Protein AF-A0A5N4CPK3-F1 (afdb_monomer)

Solvent-accessible surface area (backbone atoms only — not comparable to full-atom values): 9321 Å² total; per-residue (Å²): 108,52,68,47,95,66,60,50,79,49,72,53,99,84,42,45,30,42,35,38,63,60,87,46,50,53,43,36,44,30,61,45,65,80,41,74,49,65,53,35,34,43,42,36,57,42,34,71,57,5,50,38,31,33,60,25,36,32,39,35,40,34,47,27,38,42,39,31,74,34,37,18,34,26,34,33,79,79,12,34,42,36,39,31,55,22,41,40,25,21,28,29,37,35,48,20,47,34,32,38,41,33,48,26,42,27,38,65,9,81,42,34,39,33,37,37,42,51,84,61,91,74,87,73,83,79,86,74,94,72,85,67,83,83,79,90,80,91,72,93,75,59,69,71,65,61,73,68,66,70,80,60,71,42,74,46,81,41,78,56,48,70,47,73,26,70,70,35,56,72,41,80,42,81,115

Sequence (175 aa):
MYFSPCESGIGKREEIMITSEPSHDSFVVSKADNVKLMHLSLIQQGTVDGIVVVESGHMTLENCILKCEGTGVCVLTGAALTITDSEITGAQVLPAPKLKMTNNHIYSNNGYGVSILQPTEQFFIVAEEALNKGAASGDKKDDNTISKVMQNLNLEMNNNKIEANLKGDIRIVTS

Radius of gyration: 19.22 Å; Cα contacts (8 Å, |Δi|>4): 459; chains: 1; bounding box: 32×34×70 Å

Foldseek 3Di:
DDADPQWDWDDDPQETEIEGEAPEAEGAEDADAPAEDESYEQAYEHHNAEPEEYAEYEYEYEQYEFHYQAAHYEYHAHYAYAYYCYEAEQHEYADYLHYHYENYEQAQHQAASYEYEQDDDPDDPPDDDDPPDDDDDDDPPPVVVVSVVPSHNDYHYYNYHFDHYNHYHYHYDYD

InterPro domains:
  IPR011050 Pectin lyase fold/virulence factor [SSF51126] (20-174)
  IPR012334 Pectin lyase fold [G3DSA:2.160.20.10] (20-175)
  IPR039448 Right handed beta helix domain [PF13229] (45-168)
  IPR045140 SHC SH2 domain-binding protein 1-like [PTHR14695] (8-173)

Structure (mmCIF, N/CA/C/O backbone):
data_AF-A0A5N4CPK3-F1
#
_entry.id   AF-A0A5N4CPK3-F1
#
loop_
_atom_site.group_PDB
_atom_site.id
_atom_site.type_symbol
_atom_site.label_atom_id
_atom_site.label_alt_id
_atom_site.label_comp_id
_atom_site.label_asym_id
_atom_site.label_entity_id
_atom_site.label_seq_id
_atom_site.pdbx_PDB_ins_code
_atom_site.Cartn_x
_atom_site.Cartn_y
_atom_site.Cartn_z
_atom_site.occupancy
_atom_site.B_iso_or_equiv
_atom_site.auth_seq_id
_atom_site.auth_comp_id
_atom_site.auth_asym_id
_atom_site.auth_atom_id
_atom_site.pdbx_PDB_model_num
ATOM 1 N N . MET A 1 1 ? -5.615 16.876 2.872 1.00 66.81 1 MET A N 1
ATOM 2 C CA . MET A 1 1 ? -4.703 16.145 1.976 1.00 66.81 1 MET A CA 1
ATOM 3 C C . MET A 1 1 ? -3.758 17.150 1.368 1.00 66.81 1 MET A C 1
ATOM 5 O O . MET A 1 1 ? -4.235 18.206 0.964 1.00 66.81 1 MET A O 1
ATOM 9 N N . TYR A 1 2 ? -2.466 16.853 1.346 1.00 75.31 2 TYR A N 1
ATOM 10 C CA . TYR A 1 2 ? -1.493 17.665 0.631 1.00 75.31 2 TYR A CA 1
ATOM 11 C C . TYR A 1 2 ? -0.470 16.778 -0.077 1.00 75.31 2 TYR A C 1
ATOM 13 O O . TYR A 1 2 ? -0.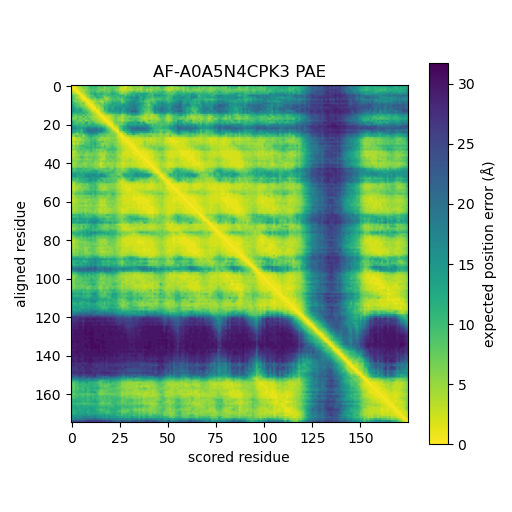256 15.624 0.301 1.00 75.31 2 TYR A O 1
ATOM 21 N N . PHE A 1 3 ? 0.094 17.365 -1.119 1.00 72.00 3 PHE A N 1
ATOM 22 C CA . PHE A 1 3 ? 1.201 16.884 -1.922 1.00 72.00 3 PHE A CA 1
ATOM 23 C C . PHE A 1 3 ? 2.447 17.665 -1.484 1.00 72.00 3 PHE A C 1
ATOM 25 O O . PHE A 1 3 ? 2.343 18.856 -1.165 1.00 72.00 3 PHE A O 1
ATOM 32 N N . SER A 1 4 ? 3.594 17.006 -1.389 1.00 65.06 4 SER A N 1
ATOM 33 C CA . SER A 1 4 ? 4.853 17.636 -1.000 1.00 65.06 4 SER A CA 1
ATOM 34 C C . SER A 1 4 ? 5.303 18.703 -2.015 1.00 65.06 4 SER A C 1
ATOM 36 O O . SER A 1 4 ? 4.987 18.633 -3.200 1.00 65.06 4 SER A O 1
ATOM 38 N N . PRO A 1 5 ? 6.048 19.736 -1.582 1.00 55.25 5 PRO A N 1
ATOM 39 C CA . PRO A 1 5 ? 6.349 20.906 -2.414 1.00 55.25 5 PRO A CA 1
ATOM 40 C C . PRO A 1 5 ? 7.316 20.660 -3.591 1.00 55.25 5 PRO A C 1
ATOM 42 O O . PRO A 1 5 ? 7.494 21.557 -4.411 1.00 55.25 5 PRO A O 1
ATOM 45 N N . CYS A 1 6 ? 7.919 19.473 -3.710 1.00 56.69 6 CYS A N 1
ATOM 46 C CA . CYS A 1 6 ? 8.885 19.121 -4.763 1.00 56.69 6 CYS A CA 1
ATOM 47 C C . CYS A 1 6 ? 8.321 18.182 -5.840 1.00 56.69 6 CYS A C 1
ATOM 49 O O . CYS A 1 6 ? 9.048 17.390 -6.438 1.00 56.69 6 CYS A O 1
ATOM 51 N N . GLU A 1 7 ? 7.021 18.267 -6.096 1.00 64.06 7 GLU A N 1
ATOM 52 C CA . GLU A 1 7 ? 6.351 17.407 -7.062 1.00 64.06 7 GLU A CA 1
ATOM 53 C C . GLU A 1 7 ? 6.245 18.045 -8.445 1.00 64.06 7 GLU A C 1
ATOM 55 O O . GLU A 1 7 ? 5.903 19.218 -8.597 1.00 64.06 7 GLU A O 1
ATOM 60 N N . SER A 1 8 ? 6.494 17.239 -9.474 1.00 60.91 8 SER A N 1
ATOM 61 C CA . SER A 1 8 ? 6.222 17.586 -10.867 1.00 60.91 8 SER A CA 1
ATOM 62 C C . SER A 1 8 ? 5.144 16.661 -11.421 1.00 60.91 8 SER A C 1
ATOM 64 O O . SER A 1 8 ? 5.249 15.439 -11.326 1.00 60.91 8 SER A O 1
ATOM 66 N N . GLY A 1 9 ? 4.096 17.253 -11.995 1.00 63.12 9 GLY A N 1
ATOM 67 C CA . GLY A 1 9 ? 3.047 16.529 -12.708 1.00 63.12 9 GLY A CA 1
ATOM 68 C C . GLY A 1 9 ? 3.370 16.447 -14.196 1.00 63.12 9 GLY A C 1
ATOM 69 O O . GLY A 1 9 ? 3.542 17.476 -14.850 1.00 63.12 9 GLY A O 1
ATOM 70 N N . ILE A 1 10 ? 3.427 15.237 -14.740 1.00 59.59 10 ILE A N 1
ATOM 71 C CA . ILE A 1 10 ? 3.603 14.976 -16.173 1.00 59.59 10 ILE A CA 1
ATOM 72 C C . ILE A 1 10 ? 2.589 13.922 -16.625 1.00 59.59 10 ILE A C 1
ATOM 74 O O . ILE A 1 10 ? 2.145 13.102 -15.833 1.00 59.59 10 ILE A O 1
ATOM 78 N N . GLY A 1 11 ? 2.197 13.933 -17.897 1.00 59.53 11 GLY A N 1
ATOM 79 C CA . GLY A 1 11 ? 1.324 12.899 -18.460 1.00 59.53 11 GLY A CA 1
ATOM 80 C C . GLY A 1 11 ? 0.115 13.437 -19.219 1.00 59.53 11 GLY A C 1
ATOM 81 O O . GLY A 1 11 ? -0.117 14.645 -19.306 1.00 59.53 11 GLY A O 1
ATOM 82 N N . LYS A 1 12 ? -0.619 12.520 -19.854 1.00 60.25 12 LYS A N 1
ATOM 83 C CA . LYS A 1 12 ? -1.859 12.834 -20.580 1.00 60.25 12 LYS A CA 1
ATOM 84 C C . LYS A 1 12 ? -3.003 13.019 -19.581 1.00 60.25 12 LYS A C 1
ATOM 86 O O . LYS A 1 12 ? -2.893 12.619 -18.429 1.00 60.25 12 LYS A O 1
ATOM 91 N N . ARG A 1 13 ? -4.130 13.601 -20.007 1.00 55.41 13 ARG A N 1
ATOM 92 C CA . ARG A 1 13 ? -5.297 13.818 -19.125 1.00 55.41 13 ARG A CA 1
ATOM 93 C C . ARG A 1 13 ? -5.808 12.504 -18.509 1.00 55.41 13 ARG A C 1
ATOM 95 O O . ARG A 1 13 ? -6.395 12.523 -17.434 1.00 55.41 13 ARG A O 1
ATOM 102 N N . GLU A 1 14 ? -5.561 11.393 -19.194 1.00 61.56 14 GLU A N 1
ATOM 103 C CA . GLU A 1 14 ? -5.930 10.030 -18.820 1.00 61.56 14 GLU A CA 1
ATOM 104 C C . GLU A 1 14 ? -4.851 9.301 -17.995 1.00 61.56 14 GLU A C 1
ATOM 106 O O . GLU A 1 14 ? -5.126 8.248 -17.433 1.00 61.56 14 GLU A O 1
ATOM 111 N N . GLU A 1 15 ? -3.640 9.854 -17.905 1.00 63.97 15 GLU A N 1
ATOM 112 C CA . GLU A 1 15 ? -2.490 9.277 -17.204 1.00 63.97 15 GLU A CA 1
ATOM 113 C C . GLU A 1 15 ? -1.831 10.378 -16.372 1.00 63.97 15 GLU A C 1
ATOM 115 O O . GLU A 1 15 ? -0.842 10.988 -16.782 1.00 63.97 15 GLU A O 1
ATOM 120 N N . ILE A 1 16 ? -2.412 10.674 -15.208 1.00 71.62 16 ILE A N 1
ATOM 121 C CA . ILE A 1 16 ? -1.832 11.651 -14.287 1.00 71.62 16 ILE A CA 1
ATOM 122 C C . ILE A 1 16 ? -0.681 10.960 -13.555 1.00 71.62 16 ILE A C 1
ATOM 124 O O . ILE A 1 16 ? -0.900 10.120 -12.676 1.00 71.62 16 ILE A O 1
ATOM 128 N N . MET A 1 17 ? 0.546 11.310 -13.936 1.00 72.44 17 MET A N 1
ATOM 129 C CA . MET A 1 17 ? 1.756 10.875 -13.254 1.00 72.44 17 MET A CA 1
ATOM 130 C C . MET A 1 17 ? 2.284 12.016 -12.398 1.00 72.44 17 MET A C 1
ATOM 132 O O . MET A 1 17 ? 2.545 13.119 -12.880 1.00 72.44 17 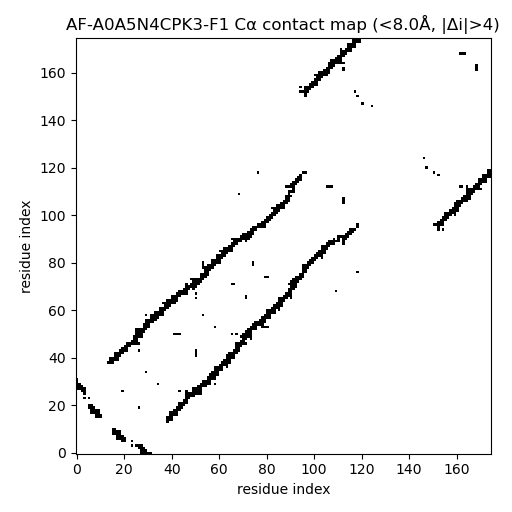MET A O 1
ATOM 136 N N . ILE A 1 18 ? 2.442 11.728 -11.114 1.00 73.44 18 ILE A N 1
ATOM 137 C CA . ILE A 1 18 ? 3.065 12.637 -10.167 1.00 73.44 18 ILE A CA 1
ATOM 138 C C . ILE A 1 18 ? 4.400 12.004 -9.771 1.00 73.44 18 ILE A C 1
ATOM 140 O O . ILE A 1 18 ? 4.454 10.818 -9.425 1.00 73.44 18 ILE A O 1
ATOM 144 N N . THR A 1 19 ? 5.472 12.792 -9.844 1.00 61.91 19 THR A N 1
ATOM 145 C CA . THR A 1 19 ? 6.826 12.370 -9.470 1.00 61.91 19 THR A CA 1
ATOM 146 C C . THR A 1 19 ? 7.442 13.345 -8.481 1.00 61.91 19 THR A C 1
ATOM 148 O O . THR A 1 19 ? 7.295 14.556 -8.665 1.00 61.91 19 THR A O 1
ATOM 151 N N . SER A 1 20 ? 8.184 12.842 -7.498 1.00 63.56 20 SER A N 1
ATOM 152 C CA . SER A 1 20 ? 8.990 13.665 -6.591 1.00 63.56 20 SER A CA 1
ATOM 153 C C . SER A 1 20 ? 10.435 13.157 -6.505 1.00 63.56 20 SER A C 1
ATOM 155 O O . SER A 1 20 ? 10.721 11.968 -6.687 1.00 63.56 20 SER A O 1
ATOM 157 N N . GLU A 1 21 ? 11.357 14.104 -6.309 1.00 61.59 21 GLU A N 1
ATOM 158 C CA . GLU A 1 21 ? 12.793 13.863 -6.140 1.00 61.59 21 GLU A CA 1
ATOM 159 C C . GLU A 1 21 ? 13.121 13.324 -4.725 1.00 61.59 21 GLU A C 1
ATOM 161 O O . GLU A 1 21 ? 12.342 13.534 -3.793 1.00 61.59 21 GLU A O 1
ATOM 166 N N . PRO A 1 22 ? 14.289 12.678 -4.509 1.00 55.88 22 PRO A N 1
ATOM 167 C CA . PRO A 1 22 ? 14.594 11.871 -3.313 1.00 55.88 22 PRO A CA 1
ATOM 168 C C . PRO A 1 22 ? 14.710 12.623 -1.976 1.00 55.88 22 PRO A C 1
ATOM 170 O O . PRO A 1 22 ? 15.157 12.050 -0.985 1.00 55.88 22 PRO A O 1
ATOM 173 N N . SER A 1 23 ? 14.422 13.923 -1.939 1.00 54.47 23 SER A N 1
ATOM 174 C CA . SER A 1 23 ? 14.836 14.815 -0.850 1.00 54.47 23 SER A CA 1
ATOM 175 C C . SER A 1 23 ? 13.781 15.042 0.238 1.00 54.47 23 SER A C 1
ATOM 177 O O . SER A 1 23 ? 14.031 15.846 1.133 1.00 54.47 23 SER A O 1
ATOM 179 N N . HIS A 1 24 ? 12.604 14.408 0.156 1.00 56.78 24 HIS A N 1
ATOM 180 C CA . HIS A 1 24 ? 11.465 14.676 1.047 1.00 56.78 24 HIS A CA 1
ATOM 181 C C . HIS A 1 24 ? 10.915 13.396 1.696 1.00 56.78 24 HIS A C 1
ATOM 183 O O . HIS A 1 24 ? 10.893 12.328 1.083 1.00 56.78 24 HIS A O 1
ATOM 189 N N . ASP A 1 25 ? 10.444 13.520 2.941 1.00 64.44 25 ASP A N 1
ATOM 190 C CA . ASP A 1 25 ? 10.092 12.375 3.791 1.00 64.44 25 ASP A CA 1
ATOM 191 C C . ASP A 1 25 ? 8.826 11.631 3.322 1.00 64.44 25 ASP A C 1
ATOM 193 O O . ASP A 1 25 ? 8.784 10.400 3.372 1.00 64.44 25 ASP A O 1
ATOM 197 N N . SER A 1 26 ? 7.817 12.356 2.816 1.00 66.81 26 SER A N 1
ATOM 198 C CA . SER A 1 26 ? 6.519 11.822 2.362 1.00 66.81 26 SER A CA 1
ATOM 199 C C . SER A 1 26 ? 6.056 12.467 1.055 1.00 66.81 26 SER A C 1
ATOM 201 O O . SER A 1 26 ? 6.316 13.646 0.830 1.00 66.81 26 SER A O 1
ATOM 203 N N . PHE A 1 27 ? 5.331 11.728 0.213 1.00 73.50 27 PHE A N 1
ATOM 204 C CA . PHE A 1 27 ? 4.827 12.234 -1.072 1.00 73.50 27 PHE A CA 1
ATOM 205 C C . PHE A 1 27 ? 3.356 12.682 -0.967 1.00 73.50 27 PHE A C 1
ATOM 207 O O . PHE A 1 27 ? 3.061 13.870 -1.054 1.00 73.50 27 PHE A O 1
ATOM 214 N N . VAL A 1 28 ? 2.441 11.772 -0.630 1.00 79.06 28 VAL A N 1
ATOM 215 C CA . VAL A 1 28 ? 1.026 12.082 -0.382 1.00 79.06 28 VAL A CA 1
ATOM 216 C C . VAL A 1 28 ? 0.699 11.894 1.089 1.00 79.06 28 VAL A C 1
ATOM 218 O O . VAL A 1 28 ? 0.827 10.785 1.604 1.00 79.06 28 VAL A O 1
ATOM 221 N N . VAL A 1 29 ? 0.195 12.938 1.751 1.00 79.88 29 VAL A N 1
ATOM 222 C CA . VAL A 1 29 ? -0.205 12.861 3.164 1.00 79.88 29 VAL A CA 1
ATOM 223 C C . VAL A 1 29 ? -1.675 13.235 3.348 1.00 79.88 29 VAL A C 1
ATOM 225 O O . VAL A 1 29 ? -2.159 14.271 2.866 1.00 79.88 29 VAL A O 1
ATOM 228 N N . SER A 1 30 ? -2.419 12.394 4.072 1.00 81.38 30 SER A N 1
ATOM 229 C CA . SER A 1 30 ? -3.829 12.642 4.382 1.00 81.38 30 SER A CA 1
ATOM 230 C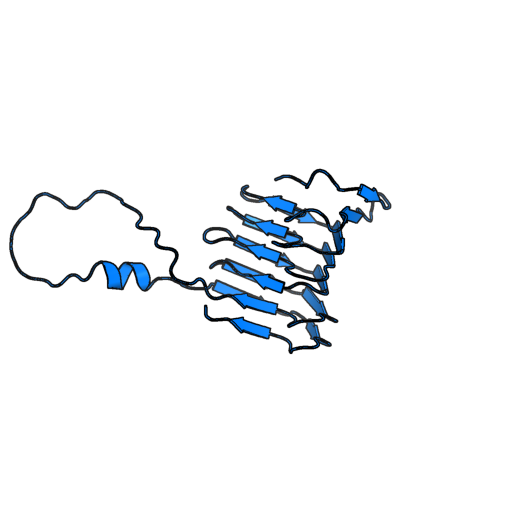 C . SER A 1 30 ? -4.186 12.418 5.849 1.00 81.38 30 SER A C 1
ATOM 232 O O . SER A 1 30 ? -3.869 11.390 6.436 1.00 81.38 30 SER A O 1
ATOM 234 N N . LYS A 1 31 ? -4.943 13.382 6.386 1.00 82.25 31 LYS A N 1
ATOM 235 C CA . LYS A 1 31 ? -5.671 13.319 7.666 1.00 82.25 31 LYS A CA 1
ATOM 236 C C . LYS A 1 31 ? -7.196 13.268 7.490 1.00 82.25 31 LYS A C 1
ATOM 238 O O . LYS A 1 31 ? -7.926 13.318 8.474 1.00 82.25 31 LYS A O 1
ATOM 243 N N . ALA A 1 32 ? -7.676 13.294 6.246 1.00 80.62 32 ALA A N 1
ATOM 244 C CA . ALA A 1 32 ? -9.089 13.482 5.933 1.00 80.62 32 ALA A CA 1
ATOM 245 C C . ALA A 1 32 ? -9.834 12.149 5.785 1.00 80.62 32 ALA A C 1
ATOM 247 O O . ALA A 1 32 ? -9.271 11.164 5.307 1.00 80.62 32 ALA A O 1
ATOM 248 N N . ASP A 1 33 ? -11.118 12.159 6.137 1.00 86.06 33 ASP A N 1
ATOM 249 C CA . ASP A 1 33 ? -12.036 11.044 5.913 1.00 86.06 33 ASP A CA 1
ATOM 250 C C . ASP A 1 33 ? -12.541 10.997 4.468 1.00 86.06 33 ASP A C 1
ATOM 252 O O . ASP A 1 33 ? -12.779 12.034 3.845 1.00 86.06 33 ASP A O 1
ATOM 256 N N . ASN A 1 34 ? -12.774 9.783 3.962 1.00 87.06 34 ASN A N 1
ATOM 257 C CA . ASN A 1 34 ? -13.362 9.512 2.646 1.00 87.06 34 ASN A CA 1
ATOM 258 C C . ASN A 1 34 ? -12.566 10.103 1.469 1.00 87.06 34 ASN A C 1
ATOM 260 O O . ASN A 1 34 ? -13.140 10.585 0.490 1.00 87.06 34 ASN A O 1
ATOM 264 N N . VAL A 1 35 ? -11.234 10.059 1.543 1.00 89.50 35 VAL A N 1
ATOM 265 C CA . VAL A 1 35 ? -10.372 10.471 0.429 1.00 89.50 35 VAL A CA 1
ATOM 266 C C . VAL A 1 35 ? -10.253 9.325 -0.564 1.00 89.50 35 VAL A C 1
ATOM 268 O O . VAL A 1 35 ? -9.791 8.245 -0.209 1.00 89.50 35 VAL A O 1
ATOM 271 N N . LYS A 1 36 ? -10.624 9.557 -1.824 1.00 91.44 36 LYS A N 1
ATOM 272 C CA . LYS A 1 36 ? -10.475 8.573 -2.899 1.00 91.44 36 LYS A CA 1
ATOM 273 C C . LYS A 1 36 ? -9.568 9.119 -3.994 1.00 91.44 36 LYS A C 1
ATOM 275 O O . LYS A 1 36 ? -9.871 10.156 -4.579 1.00 91.44 36 LYS A O 1
ATOM 280 N N . LEU A 1 37 ? -8.486 8.405 -4.280 1.00 88.19 37 LEU A N 1
ATOM 281 C CA . LEU A 1 37 ? -7.645 8.635 -5.449 1.00 88.19 37 LEU A CA 1
ATOM 282 C C . LEU A 1 37 ? -7.879 7.519 -6.461 1.00 88.19 37 LEU A C 1
ATOM 284 O O . LEU A 1 37 ? -7.944 6.348 -6.086 1.00 88.19 37 LEU A O 1
ATOM 288 N N . MET A 1 38 ? -8.021 7.898 -7.729 1.00 90.12 38 MET A N 1
ATOM 289 C CA . MET A 1 38 ? -8.277 6.966 -8.823 1.00 90.12 38 MET A CA 1
ATOM 290 C C . MET A 1 38 ? -7.445 7.325 -10.043 1.00 90.12 38 MET A C 1
ATOM 292 O O . MET A 1 38 ? -7.299 8.513 -10.334 1.00 90.12 38 MET A O 1
ATOM 296 N N . HIS A 1 39 ? -6.982 6.318 -10.785 1.00 87.19 39 HIS A N 1
ATOM 297 C CA . HIS A 1 39 ? -6.308 6.504 -12.080 1.00 87.19 39 HIS A CA 1
ATOM 298 C C . HIS A 1 39 ? -5.036 7.356 -11.991 1.00 87.19 39 HIS A C 1
ATOM 300 O O . HIS A 1 39 ? -4.749 8.160 -12.880 1.00 87.19 39 HIS A O 1
ATOM 306 N N . LEU A 1 40 ? -4.283 7.202 -10.898 1.00 86.50 40 LEU A N 1
ATOM 307 C CA . LEU A 1 40 ? -3.046 7.944 -10.667 1.00 86.50 40 LEU A CA 1
ATOM 308 C C . LEU A 1 40 ? -1.835 7.023 -10.696 1.00 86.50 40 LEU A C 1
ATOM 310 O O . LEU A 1 40 ? -1.860 5.922 -10.148 1.00 86.50 40 LEU A O 1
ATOM 314 N N . SER A 1 41 ? -0.746 7.523 -11.270 1.00 86.19 41 SER A N 1
ATOM 315 C CA . SER A 1 41 ? 0.581 6.936 -11.111 1.00 86.19 41 SER A CA 1
ATOM 316 C C . SER A 1 41 ? 1.400 7.784 -10.146 1.00 86.19 41 SER A C 1
ATOM 318 O O . SER A 1 41 ? 1.748 8.922 -10.457 1.00 86.19 41 SER A O 1
ATOM 320 N N . LEU A 1 42 ? 1.709 7.226 -8.978 1.00 83.50 42 LEU A N 1
ATOM 321 C CA . LEU A 1 42 ? 2.580 7.82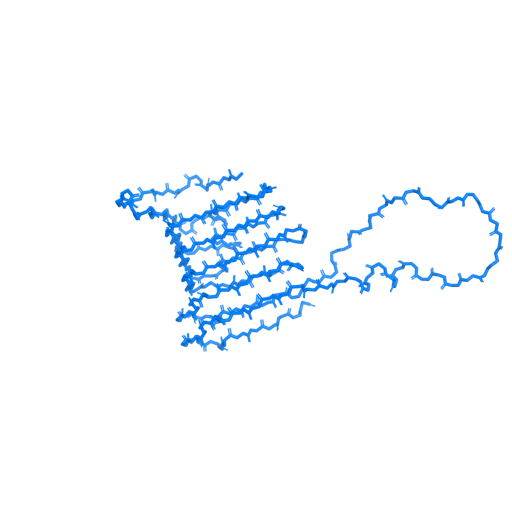3 -7.972 1.00 83.50 42 LEU A CA 1
ATOM 322 C C . LEU A 1 42 ? 3.937 7.124 -8.041 1.00 83.50 42 LEU A C 1
ATOM 324 O O . LEU A 1 42 ? 4.059 5.945 -7.698 1.00 83.50 42 LEU A O 1
ATOM 328 N N . ILE A 1 43 ? 4.946 7.845 -8.527 1.00 81.38 43 ILE A N 1
ATOM 329 C CA . ILE A 1 43 ? 6.289 7.303 -8.737 1.00 81.38 43 ILE A CA 1
ATOM 330 C C . ILE A 1 43 ? 7.279 8.131 -7.930 1.00 81.38 43 ILE A C 1
ATOM 332 O O . ILE A 1 43 ? 7.471 9.313 -8.200 1.00 81.38 43 ILE A O 1
ATOM 336 N N . GLN A 1 44 ? 7.935 7.490 -6.972 1.00 72.50 44 GLN A N 1
ATOM 337 C CA . GLN A 1 44 ? 8.913 8.123 -6.101 1.00 72.50 44 GLN A CA 1
ATOM 338 C C . GLN A 1 44 ? 10.262 7.412 -6.192 1.00 72.50 44 GLN A C 1
ATOM 340 O O . GLN A 1 44 ? 10.349 6.201 -5.992 1.00 72.50 44 GLN A O 1
ATOM 345 N N . GLN A 1 45 ? 11.333 8.172 -6.405 1.00 70.62 45 GLN A N 1
ATOM 346 C CA . GLN A 1 45 ? 12.701 7.675 -6.251 1.00 70.62 45 GLN A CA 1
ATOM 347 C C . GLN A 1 45 ? 13.206 8.059 -4.858 1.00 70.62 45 GLN A C 1
ATOM 349 O O . GLN A 1 45 ? 13.754 9.136 -4.670 1.00 70.62 45 GLN A O 1
ATOM 354 N N . GLY A 1 46 ? 12.973 7.193 -3.869 1.00 62.75 46 GLY A N 1
ATOM 355 C CA . GLY A 1 46 ? 13.397 7.400 -2.479 1.00 62.75 46 GLY A CA 1
ATOM 356 C C . GLY A 1 46 ? 12.409 8.189 -1.605 1.00 62.75 46 GLY A C 1
ATOM 357 O O . GLY A 1 46 ? 12.028 9.315 -1.919 1.00 62.75 46 GLY A O 1
ATOM 358 N N . THR A 1 47 ? 12.031 7.584 -0.476 1.00 59.25 47 THR A N 1
ATOM 359 C CA . THR A 1 47 ? 11.201 8.152 0.603 1.00 59.25 47 THR A CA 1
ATOM 360 C C . THR A 1 47 ? 11.636 7.584 1.944 1.00 59.25 47 THR A C 1
ATOM 362 O O . THR A 1 47 ? 12.024 6.415 2.026 1.00 59.25 47 THR A O 1
ATOM 365 N N . VAL A 1 48 ? 11.517 8.391 2.999 1.00 58.16 48 VAL A N 1
ATOM 366 C CA . VAL A 1 48 ? 11.751 7.946 4.380 1.00 58.16 48 VAL A CA 1
ATOM 367 C C . VAL A 1 48 ? 10.480 7.299 4.949 1.00 58.16 48 VAL A C 1
ATOM 369 O O . VAL A 1 48 ? 10.525 6.147 5.389 1.00 58.16 48 VAL A O 1
ATOM 372 N N . ASP A 1 49 ? 9.329 7.972 4.826 1.00 60.22 49 ASP A N 1
ATOM 373 C CA . ASP A 1 49 ? 8.086 7.591 5.514 1.00 60.22 49 ASP A CA 1
ATOM 374 C C . ASP A 1 49 ? 7.033 6.923 4.611 1.00 60.22 49 ASP A C 1
ATOM 376 O O . ASP A 1 49 ? 6.220 6.137 5.099 1.00 60.22 49 ASP A O 1
ATOM 380 N N . GLY A 1 50 ? 7.038 7.170 3.295 1.00 67.31 50 GLY A N 1
ATOM 381 C CA . GLY A 1 50 ? 6.084 6.543 2.366 1.00 67.31 50 GLY A CA 1
ATOM 382 C C . GLY A 1 50 ? 5.749 7.369 1.120 1.00 67.31 50 GLY A C 1
ATOM 383 O O . GLY A 1 50 ? 5.749 8.597 1.169 1.00 67.31 50 GLY A O 1
ATOM 384 N N . ILE A 1 51 ? 5.373 6.710 0.014 1.00 76.44 51 ILE A N 1
ATOM 385 C CA . ILE A 1 51 ? 4.654 7.354 -1.108 1.00 76.44 51 ILE A CA 1
ATOM 386 C C . ILE A 1 51 ? 3.306 7.881 -0.608 1.00 76.44 51 ILE A C 1
ATOM 388 O O . ILE A 1 51 ? 2.916 9.005 -0.900 1.00 76.44 51 ILE A O 1
ATOM 392 N N . VAL A 1 52 ? 2.569 7.057 0.133 1.00 82.62 52 VAL A N 1
ATOM 393 C CA . VAL A 1 52 ? 1.261 7.424 0.676 1.00 82.62 52 VAL A CA 1
ATOM 394 C C . VAL A 1 52 ? 1.297 7.238 2.179 1.00 82.62 52 VAL A C 1
ATOM 396 O O . VAL A 1 52 ? 1.520 6.125 2.652 1.00 82.62 52 VAL A O 1
ATOM 399 N N . VAL A 1 53 ? 1.057 8.321 2.914 1.00 80.44 53 VAL A N 1
ATOM 400 C CA . VAL A 1 53 ? 0.950 8.335 4.371 1.00 80.44 53 VAL A CA 1
ATOM 401 C C . VAL A 1 53 ? -0.467 8.741 4.767 1.00 80.44 53 VAL A C 1
ATOM 403 O O . VAL A 1 53 ? -0.923 9.854 4.493 1.00 80.44 53 VAL A O 1
ATOM 406 N N . VAL A 1 54 ? -1.185 7.832 5.423 1.00 83.31 54 VAL A N 1
ATOM 407 C CA . VAL A 1 54 ? -2.505 8.120 5.997 1.00 83.31 54 VAL A CA 1
ATOM 408 C C . VAL A 1 54 ? -2.342 8.275 7.502 1.00 83.31 54 VAL A C 1
ATOM 410 O O . VAL A 1 54 ? -2.172 7.296 8.224 1.00 83.31 54 VAL A O 1
ATOM 413 N N . GLU A 1 55 ? -2.365 9.517 7.973 1.00 80.00 55 GLU A N 1
ATOM 414 C CA . GLU A 1 55 ? -2.162 9.848 9.385 1.00 80.00 55 GLU A CA 1
ATOM 415 C C . GLU A 1 55 ? -3.453 9.695 10.205 1.00 80.00 55 GLU A C 1
ATOM 417 O O . GLU A 1 55 ? -3.409 9.308 11.368 1.00 80.00 55 GLU A O 1
ATOM 422 N N . SER A 1 56 ? -4.609 9.986 9.600 1.00 76.31 56 SER A N 1
ATOM 423 C CA . SER A 1 56 ? -5.938 9.776 10.187 1.00 76.31 56 SER A CA 1
ATOM 424 C C . SER A 1 56 ? -7.007 9.662 9.100 1.00 76.31 56 SER A C 1
ATOM 426 O O . SER A 1 56 ? -6.815 10.122 7.973 1.00 76.31 56 SER A O 1
ATOM 428 N N . GLY A 1 57 ? -8.150 9.081 9.460 1.00 84.12 57 GLY A N 1
ATOM 429 C CA . GLY A 1 57 ? -9.302 8.927 8.575 1.00 84.12 57 GLY A CA 1
ATOM 430 C C . GLY A 1 57 ? -9.188 7.753 7.605 1.00 84.12 57 GLY A C 1
ATOM 431 O O . GLY A 1 57 ? -8.448 6.801 7.857 1.00 84.12 57 GLY A O 1
ATOM 432 N N . HIS A 1 58 ? -9.954 7.785 6.513 1.00 88.69 58 HIS A N 1
ATOM 433 C CA . HIS A 1 58 ? -10.008 6.706 5.519 1.00 88.69 58 HIS A CA 1
ATOM 434 C C . HIS A 1 58 ? -9.597 7.185 4.131 1.00 88.69 58 HIS A C 1
ATOM 436 O O . HIS A 1 58 ? -10.188 8.115 3.578 1.00 88.69 58 HIS A O 1
ATOM 442 N N . MET A 1 59 ? -8.610 6.497 3.557 1.00 90.25 59 MET A N 1
ATOM 443 C CA . MET A 1 59 ? -8.187 6.683 2.175 1.00 90.25 59 MET A CA 1
ATOM 444 C C . MET A 1 59 ? -8.470 5.431 1.341 1.00 90.25 59 MET A C 1
ATOM 446 O O . MET A 1 59 ? -8.288 4.302 1.798 1.00 90.25 59 MET A O 1
ATOM 450 N N . THR A 1 60 ? -8.885 5.640 0.094 1.00 92.69 60 THR A N 1
ATOM 451 C CA . THR A 1 60 ? -9.046 4.604 -0.925 1.00 92.69 60 THR A CA 1
ATOM 452 C C . THR A 1 60 ? -8.180 4.929 -2.138 1.00 92.69 60 THR A C 1
ATOM 454 O O . THR A 1 60 ? -8.282 6.021 -2.695 1.00 92.69 60 THR A O 1
ATOM 457 N N . LEU A 1 61 ? -7.344 3.978 -2.546 1.00 91.19 61 LEU A N 1
ATOM 458 C CA . LEU A 1 61 ? -6.581 4.004 -3.791 1.00 91.19 61 LEU A CA 1
ATOM 459 C C . LEU A 1 61 ? -7.186 2.955 -4.724 1.00 91.19 61 LEU A C 1
ATOM 461 O O . LEU A 1 61 ? -7.201 1.776 -4.380 1.00 91.19 61 LEU A O 1
ATOM 465 N N . GLU A 1 62 ? -7.707 3.378 -5.871 1.00 93.50 62 GLU A N 1
ATOM 466 C CA . GLU A 1 62 ? -8.354 2.481 -6.831 1.00 93.50 62 GLU A CA 1
ATOM 467 C C . GLU A 1 62 ? -7.758 2.664 -8.222 1.00 93.50 62 GLU A C 1
ATOM 469 O O . GLU A 1 62 ? -7.700 3.785 -8.726 1.00 93.50 62 GLU A O 1
ATOM 474 N N . ASN A 1 63 ? -7.347 1.568 -8.860 1.00 92.50 63 ASN A N 1
ATOM 475 C CA . ASN A 1 63 ? -6.721 1.614 -10.182 1.00 92.50 63 ASN A CA 1
ATOM 476 C C . ASN A 1 63 ? -5.561 2.628 -10.228 1.00 92.50 63 ASN A C 1
ATOM 478 O O . ASN A 1 63 ? -5.502 3.523 -11.076 1.00 92.50 63 ASN A O 1
ATOM 482 N N . CYS A 1 64 ? -4.683 2.533 -9.228 1.00 90.25 64 CYS A N 1
ATOM 483 C CA . CYS A 1 64 ? -3.494 3.359 -9.093 1.00 90.25 64 CYS A CA 1
ATOM 484 C C . CYS A 1 64 ? -2.235 2.527 -9.344 1.00 90.25 64 CYS A C 1
ATOM 486 O O . CYS A 1 64 ? -2.206 1.316 -9.130 1.00 90.25 64 CYS A O 1
ATOM 488 N N . ILE A 1 65 ? -1.161 3.201 -9.738 1.00 89.56 65 ILE A N 1
ATOM 489 C CA . ILE A 1 65 ? 0.171 2.615 -9.858 1.00 89.56 65 ILE A CA 1
ATOM 490 C C . ILE A 1 65 ? 1.055 3.265 -8.798 1.00 89.56 65 ILE A C 1
ATOM 492 O O . ILE A 1 65 ? 1.242 4.479 -8.809 1.00 89.56 65 ILE A O 1
ATOM 496 N N . LEU A 1 66 ? 1.600 2.465 -7.885 1.00 87.06 66 LEU A N 1
ATOM 497 C CA . LEU A 1 66 ? 2.500 2.903 -6.819 1.00 87.06 66 LEU A CA 1
ATOM 498 C C . LEU A 1 66 ? 3.893 2.315 -7.075 1.00 87.06 66 LEU A C 1
ATOM 500 O O . LEU A 1 66 ? 4.069 1.093 -7.060 1.00 87.06 66 LEU A O 1
ATOM 504 N N . LYS A 1 67 ? 4.887 3.175 -7.317 1.00 84.38 67 LYS A N 1
ATOM 505 C CA . LYS A 1 67 ? 6.285 2.764 -7.530 1.00 84.38 67 LYS A CA 1
ATOM 506 C C . LYS A 1 67 ? 7.216 3.505 -6.578 1.00 84.38 67 LYS A C 1
ATOM 508 O O . LYS A 1 67 ? 7.297 4.728 -6.646 1.00 84.38 67 LYS A O 1
ATOM 513 N N . CYS A 1 68 ? 7.935 2.778 -5.725 1.00 75.81 68 CYS A N 1
ATOM 514 C CA . CYS A 1 68 ? 8.982 3.336 -4.859 1.00 75.81 68 CYS A CA 1
ATOM 515 C C . CYS A 1 68 ? 10.180 2.406 -4.724 1.00 75.81 68 CYS A C 1
ATOM 517 O O . CYS A 1 68 ? 10.166 1.284 -5.209 1.00 75.81 68 CYS A O 1
ATOM 519 N N . GLU A 1 69 ? 11.222 2.882 -4.046 1.00 71.44 69 GLU A N 1
ATOM 520 C CA . GLU A 1 69 ? 12.442 2.121 -3.754 1.00 71.44 69 GLU A CA 1
ATOM 521 C C . GLU A 1 69 ? 12.645 1.863 -2.239 1.00 71.44 69 GLU A C 1
ATOM 523 O O . GLU A 1 69 ? 13.683 1.338 -1.841 1.00 71.44 69 GLU A O 1
ATOM 528 N N . GLY A 1 70 ? 11.660 2.195 -1.385 1.00 66.12 70 GLY A N 1
ATOM 529 C CA . GLY A 1 70 ? 11.774 2.183 0.085 1.00 66.12 70 GLY A CA 1
ATOM 530 C C . GLY A 1 70 ? 10.457 1.914 0.833 1.00 66.12 70 GLY A C 1
ATOM 531 O O . GLY A 1 70 ? 9.706 0.997 0.486 1.00 66.12 70 GLY A O 1
ATOM 532 N N . THR A 1 71 ? 10.164 2.693 1.884 1.00 64.56 71 THR A N 1
ATOM 533 C CA . THR A 1 71 ? 8.850 2.643 2.549 1.00 64.56 71 THR A CA 1
ATOM 534 C C . THR A 1 71 ? 7.800 3.093 1.541 1.00 64.56 71 THR A C 1
ATOM 536 O O . THR A 1 71 ? 7.908 4.180 0.973 1.00 64.56 71 THR A O 1
ATOM 539 N N . GLY A 1 72 ? 6.825 2.235 1.249 1.00 71.25 72 GLY A N 1
ATOM 540 C CA . GLY A 1 72 ? 5.908 2.465 0.142 1.00 71.25 72 GLY A CA 1
ATOM 541 C C . GLY A 1 72 ? 4.604 3.088 0.574 1.00 71.25 72 GLY A C 1
ATOM 542 O O . GLY A 1 72 ? 4.269 4.181 0.138 1.00 71.25 72 GLY A O 1
ATOM 543 N N . VAL A 1 73 ? 3.875 2.423 1.461 1.00 75.62 73 VAL A N 1
ATOM 544 C CA . VAL A 1 73 ? 2.613 2.936 1.984 1.00 75.62 73 VAL A CA 1
ATOM 545 C C . VAL A 1 73 ? 2.616 2.814 3.499 1.00 75.62 73 VAL A C 1
ATOM 547 O O . VAL A 1 73 ? 2.803 1.728 4.039 1.00 75.62 73 VAL A O 1
ATOM 550 N N . CYS A 1 74 ? 2.398 3.924 4.190 1.00 73.38 74 CYS A N 1
ATOM 551 C CA . CYS A 1 74 ? 2.359 3.984 5.642 1.00 73.38 74 CYS A CA 1
ATOM 552 C C . CYS A 1 74 ? 0.971 4.421 6.109 1.00 73.38 74 CYS A C 1
ATOM 554 O O . CYS A 1 74 ? 0.373 5.358 5.581 1.00 73.38 74 CYS A O 1
ATOM 556 N N . VAL A 1 75 ? 0.430 3.721 7.097 1.00 74.44 75 VAL A N 1
ATOM 557 C CA . VAL A 1 75 ? -0.882 4.018 7.671 1.00 74.44 75 VAL A CA 1
ATOM 558 C C . VAL A 1 75 ? -0.698 4.071 9.182 1.00 74.44 75 VAL A C 1
ATOM 560 O O . VAL A 1 75 ? -0.256 3.092 9.782 1.00 74.44 75 VAL A O 1
ATOM 563 N N . LEU A 1 76 ? -1.010 5.209 9.802 1.00 71.06 76 LEU A N 1
ATOM 564 C CA . LEU A 1 76 ? -0.841 5.404 11.243 1.00 71.06 76 LEU A CA 1
ATOM 565 C C . LEU A 1 76 ? -2.021 4.844 12.046 1.00 71.06 76 LEU A C 1
ATOM 567 O O . LEU A 1 76 ? -3.135 4.675 11.546 1.00 71.06 76 LEU A O 1
ATOM 571 N N . THR A 1 77 ? -1.779 4.567 13.328 1.00 68.62 77 THR A N 1
ATOM 572 C CA . THR A 1 77 ? -2.791 4.084 14.275 1.00 68.62 77 THR A CA 1
ATOM 573 C C . THR A 1 77 ? -4.034 4.981 14.266 1.00 68.62 77 THR A C 1
ATOM 575 O O . THR A 1 77 ? -3.946 6.180 14.510 1.00 68.62 77 THR A O 1
ATOM 578 N N . GLY A 1 78 ? -5.206 4.390 14.012 1.00 68.69 78 GLY A N 1
ATOM 579 C CA . GLY A 1 78 ? -6.482 5.114 13.922 1.00 68.69 78 GLY A CA 1
ATOM 580 C C . GLY A 1 78 ? -6.890 5.516 12.500 1.00 68.69 78 GLY A C 1
ATOM 581 O O . GLY A 1 78 ? -8.034 5.921 12.302 1.00 68.69 78 GLY A O 1
ATOM 582 N N . ALA A 1 79 ? -6.013 5.343 11.51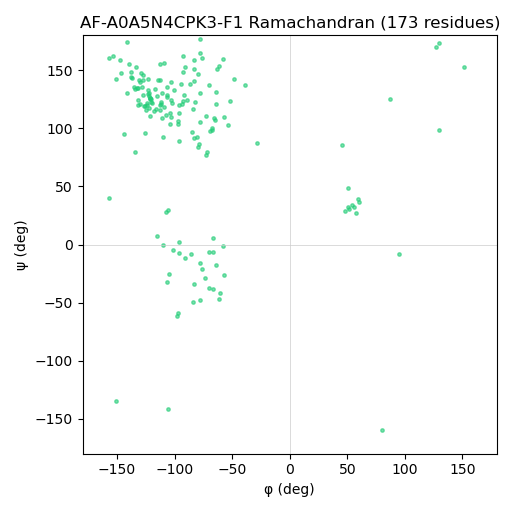0 1.00 81.06 79 ALA A N 1
ATOM 583 C CA . ALA A 1 79 ? -6.345 5.482 10.098 1.00 81.06 79 ALA A CA 1
ATOM 584 C C . ALA A 1 79 ? -6.755 4.142 9.461 1.00 81.06 79 ALA A C 1
ATOM 586 O O . ALA A 1 79 ? -6.491 3.056 9.985 1.00 81.06 79 ALA A O 1
ATOM 587 N N . ALA A 1 80 ? -7.411 4.229 8.307 1.00 85.25 80 ALA A N 1
ATOM 588 C CA . ALA A 1 80 ? -7.782 3.099 7.475 1.00 85.25 80 ALA A CA 1
ATOM 589 C C . ALA A 1 80 ? -7.346 3.341 6.031 1.00 85.25 80 ALA A C 1
ATOM 591 O O . ALA A 1 80 ? -7.520 4.431 5.481 1.00 85.25 80 ALA A O 1
ATOM 592 N N . LEU A 1 81 ? -6.841 2.289 5.396 1.00 88.25 81 LEU A N 1
ATOM 593 C CA . LEU A 1 81 ? -6.479 2.326 3.987 1.00 88.25 81 LEU A CA 1
ATOM 594 C C . LEU A 1 81 ? -7.126 1.168 3.236 1.00 88.25 81 LEU A C 1
ATOM 596 O O . LEU A 1 81 ? -7.125 0.020 3.685 1.00 88.25 81 LEU A O 1
ATOM 600 N N . THR A 1 82 ? -7.669 1.481 2.068 1.00 91.44 82 THR A N 1
ATOM 601 C CA . THR A 1 82 ? -8.184 0.511 1.108 1.00 91.44 82 THR A CA 1
ATOM 602 C C . THR A 1 82 ? -7.445 0.675 -0.211 1.00 91.44 82 THR A C 1
ATOM 604 O O . THR A 1 82 ? -7.404 1.773 -0.756 1.00 91.44 82 THR A O 1
ATOM 607 N N . ILE A 1 83 ? -6.857 -0.405 -0.716 1.00 91.25 83 ILE A N 1
ATOM 608 C CA . ILE A 1 83 ? -6.211 -0.427 -2.029 1.00 91.25 83 ILE A CA 1
ATOM 609 C C . ILE A 1 83 ? -6.908 -1.477 -2.893 1.00 91.25 83 ILE A C 1
ATOM 611 O O . ILE A 1 83 ? -6.981 -2.650 -2.500 1.00 91.25 83 ILE A O 1
ATOM 615 N N . THR A 1 84 ? -7.428 -1.062 -4.046 1.00 93.50 84 THR A N 1
ATOM 616 C CA . THR A 1 84 ? -8.142 -1.935 -4.981 1.00 93.50 84 THR A CA 1
ATOM 617 C C . THR A 1 84 ? -7.647 -1.792 -6.409 1.00 93.50 84 THR A C 1
ATOM 619 O O . THR A 1 84 ? -7.339 -0.687 -6.858 1.00 93.50 84 THR A O 1
ATOM 622 N N . ASP A 1 85 ? -7.577 -2.917 -7.122 1.00 93.94 85 ASP A N 1
ATOM 623 C CA . ASP A 1 85 ? -7.263 -2.980 -8.557 1.00 93.94 85 ASP A CA 1
ATOM 624 C C . ASP A 1 85 ? -5.989 -2.195 -8.933 1.00 93.94 85 ASP A C 1
ATOM 626 O O . ASP A 1 85 ? -5.911 -1.593 -9.997 1.00 93.94 85 ASP A O 1
ATOM 630 N N . SER A 1 86 ? -5.009 -2.135 -8.025 1.00 90.69 86 SER A N 1
ATOM 631 C CA . SER A 1 86 ? -3.817 -1.292 -8.152 1.00 90.69 86 SER A CA 1
ATOM 632 C C . SER A 1 86 ? -2.542 -2.118 -8.325 1.00 90.69 86 SER A C 1
ATOM 634 O O . SER A 1 86 ? -2.441 -3.265 -7.877 1.00 90.69 86 SER A O 1
ATOM 636 N N . GLU A 1 87 ? -1.532 -1.508 -8.938 1.00 90.81 87 GLU A N 1
ATOM 637 C CA . GLU A 1 87 ? -0.191 -2.075 -9.078 1.00 90.81 87 GLU A CA 1
ATOM 638 C C . GLU A 1 87 ? 0.758 -1.474 -8.044 1.00 90.81 87 GLU A C 1
ATOM 640 O O . GLU A 1 87 ? 0.810 -0.256 -7.863 1.00 90.81 87 GLU A O 1
ATOM 645 N N . ILE A 1 88 ? 1.527 -2.328 -7.369 1.00 86.88 88 ILE A N 1
ATOM 646 C CA . ILE A 1 88 ? 2.417 -1.923 -6.282 1.00 86.88 88 ILE A CA 1
ATOM 647 C C . ILE A 1 88 ? 3.803 -2.540 -6.487 1.00 86.88 88 ILE A C 1
ATOM 649 O O . ILE A 1 88 ? 3.958 -3.763 -6.495 1.00 86.88 88 ILE A O 1
ATOM 653 N N . THR A 1 89 ? 4.822 -1.686 -6.606 1.00 84.62 89 THR A N 1
ATOM 654 C CA . THR A 1 89 ? 6.222 -2.101 -6.793 1.00 84.62 89 THR A CA 1
ATOM 655 C C . THR A 1 89 ? 7.188 -1.288 -5.926 1.00 84.62 89 THR A C 1
ATOM 657 O O . THR A 1 89 ? 6.992 -0.096 -5.686 1.00 84.62 89 THR A O 1
ATOM 660 N N . GLY A 1 90 ? 8.221 -1.976 -5.439 1.00 69.06 90 GLY A N 1
ATOM 661 C CA . GLY A 1 90 ? 9.203 -1.539 -4.440 1.00 69.06 90 GLY A CA 1
ATOM 662 C C . GLY A 1 90 ? 8.646 -0.878 -3.168 1.00 69.06 90 GLY A C 1
ATOM 663 O O . GLY A 1 90 ? 9.334 -0.066 -2.553 1.00 69.06 90 GLY A O 1
ATOM 664 N N . ALA A 1 91 ? 7.427 -1.233 -2.756 1.00 67.31 91 ALA A N 1
ATOM 665 C CA . ALA A 1 91 ? 6.699 -0.627 -1.647 1.00 67.31 91 ALA A CA 1
ATOM 666 C C . ALA A 1 91 ? 6.644 -1.518 -0.409 1.00 67.31 91 ALA A C 1
ATOM 668 O O . ALA A 1 91 ? 6.152 -2.641 -0.445 1.00 67.31 91 ALA A O 1
ATOM 669 N N . GLN A 1 92 ? 7.052 -0.969 0.733 1.00 64.88 92 GLN A N 1
ATOM 670 C CA . GLN A 1 92 ? 6.746 -1.550 2.035 1.00 64.88 92 GLN A CA 1
ATOM 671 C C . GLN A 1 92 ? 5.418 -1.000 2.569 1.00 64.88 92 GLN A C 1
ATOM 673 O O . GLN A 1 92 ? 5.280 0.214 2.700 1.00 64.88 92 GLN A O 1
ATOM 678 N N . VAL A 1 93 ? 4.458 -1.871 2.893 1.00 67.44 93 VAL A N 1
ATOM 679 C CA . VAL A 1 93 ? 3.188 -1.455 3.514 1.00 67.44 93 VAL A CA 1
ATOM 680 C C . VAL A 1 93 ? 3.257 -1.609 5.027 1.00 67.44 93 VAL A C 1
ATOM 682 O O . VAL A 1 93 ? 3.290 -2.742 5.490 1.00 67.44 93 VAL A O 1
ATOM 685 N N . LEU A 1 94 ? 3.223 -0.509 5.780 1.00 66.00 94 LEU A N 1
ATOM 686 C CA . LEU A 1 94 ? 3.137 -0.501 7.245 1.00 66.00 94 LEU A CA 1
ATOM 687 C C . LEU A 1 94 ? 1.666 -0.310 7.656 1.00 66.00 94 LEU A C 1
ATOM 689 O O . LEU A 1 94 ? 1.135 0.794 7.508 1.00 66.00 94 LEU A O 1
ATOM 693 N N . PRO A 1 95 ? 0.963 -1.366 8.098 1.00 59.06 95 PRO A N 1
ATOM 694 C CA . PRO A 1 95 ? -0.465 -1.286 8.337 1.00 59.06 95 PRO A CA 1
ATOM 695 C C . PRO A 1 95 ? -0.793 -0.700 9.711 1.00 59.06 95 PRO A C 1
ATOM 697 O O . PRO A 1 95 ? -0.212 -1.063 10.731 1.00 59.06 95 PRO A O 1
ATOM 700 N N . ALA A 1 96 ? -1.837 0.121 9.724 1.00 63.47 96 ALA A N 1
ATOM 701 C CA . ALA A 1 96 ? -2.630 0.425 10.905 1.00 63.47 96 ALA A CA 1
ATOM 702 C C . ALA A 1 96 ? -3.601 -0.734 11.215 1.00 63.47 96 ALA A C 1
ATOM 704 O O . ALA A 1 96 ? -3.732 -1.658 10.409 1.00 63.47 96 ALA A O 1
ATOM 705 N N . PRO A 1 97 ? -4.383 -0.672 12.312 1.00 65.62 97 PRO A N 1
ATOM 706 C CA . PRO A 1 97 ? -5.357 -1.702 12.680 1.00 65.62 97 PRO A CA 1
ATOM 707 C C . PRO A 1 97 ? -6.454 -1.999 11.638 1.00 65.62 97 PRO A C 1
ATOM 709 O O . PRO A 1 97 ? -7.316 -2.828 11.916 1.00 65.62 97 PRO A O 1
ATOM 712 N N . LYS A 1 98 ? -6.491 -1.313 10.485 1.00 79.06 98 LYS A N 1
ATOM 713 C CA . LYS A 1 98 ? -7.454 -1.511 9.391 1.00 79.06 98 LYS A CA 1
ATOM 714 C C . LYS A 1 98 ? -6.786 -1.298 8.024 1.00 79.06 98 LYS A C 1
ATOM 716 O O . LYS A 1 98 ? -6.721 -0.173 7.528 1.00 79.06 98 LYS A O 1
ATOM 721 N N . LEU A 1 99 ? -6.327 -2.382 7.400 1.00 84.12 99 LEU A N 1
ATOM 722 C CA . LEU A 1 99 ? -5.823 -2.395 6.024 1.00 84.12 99 LEU A CA 1
ATOM 723 C C . LEU A 1 99 ? -6.625 -3.390 5.182 1.00 84.12 99 LEU A C 1
ATOM 725 O O . LEU A 1 99 ? -6.729 -4.564 5.533 1.00 84.12 99 LEU A O 1
ATOM 729 N N . LYS A 1 100 ? -7.136 -2.932 4.037 1.00 88.75 100 LYS A N 1
ATOM 730 C CA . LYS A 1 100 ? -7.791 -3.781 3.037 1.00 88.75 100 LYS A CA 1
ATOM 731 C C . LYS A 1 100 ? -7.076 -3.682 1.695 1.00 88.75 100 LYS A C 1
ATOM 733 O O . LYS A 1 100 ? -6.913 -2.591 1.158 1.00 88.75 100 LYS A O 1
ATOM 738 N N . MET A 1 101 ? -6.692 -4.823 1.135 1.00 87.38 101 MET A N 1
ATOM 739 C CA . MET A 1 101 ? -6.075 -4.943 -0.185 1.00 87.38 101 MET A CA 1
ATOM 740 C C . MET A 1 101 ? -6.868 -5.952 -1.010 1.00 87.38 101 MET A C 1
ATOM 742 O O . MET A 1 101 ? -6.992 -7.113 -0.617 1.00 87.38 101 MET A O 1
ATOM 746 N N . THR A 1 102 ? -7.442 -5.535 -2.135 1.00 90.19 102 THR A N 1
ATOM 747 C CA . THR A 1 102 ? -8.230 -6.417 -3.011 1.00 90.19 102 THR A CA 1
ATOM 748 C C . THR A 1 102 ? -7.816 -6.273 -4.473 1.00 90.19 102 THR A C 1
ATOM 750 O O . THR A 1 102 ? -7.672 -5.155 -4.946 1.00 90.19 102 THR A O 1
ATOM 753 N N . ASN A 1 103 ? -7.646 -7.382 -5.196 1.00 91.75 103 ASN A N 1
ATOM 754 C CA . ASN A 1 103 ? -7.329 -7.389 -6.635 1.00 91.75 103 ASN A CA 1
ATOM 755 C C . ASN A 1 103 ? -6.045 -6.632 -7.032 1.00 91.75 103 ASN A C 1
ATOM 757 O O . ASN A 1 103 ? -5.938 -6.139 -8.150 1.00 91.75 103 ASN A O 1
ATOM 761 N N . ASN A 1 104 ? -5.066 -6.511 -6.138 1.00 89.00 104 ASN A N 1
ATOM 762 C CA . ASN A 1 104 ? -3.828 -5.796 -6.447 1.00 89.00 104 ASN A CA 1
ATOM 763 C C . ASN A 1 104 ? -2.762 -6.730 -7.023 1.00 89.00 104 ASN A C 1
ATOM 765 O O . ASN A 1 104 ? -2.712 -7.916 -6.682 1.00 89.00 104 ASN A O 1
ATOM 769 N N . HIS A 1 105 ? -1.859 -6.176 -7.831 1.00 90.50 105 HIS A N 1
ATOM 770 C CA . HIS A 1 105 ? -0.653 -6.863 -8.295 1.00 90.50 105 HIS A CA 1
ATOM 771 C C . HIS A 1 105 ? 0.573 -6.277 -7.596 1.00 90.50 105 HIS A C 1
ATOM 773 O O . HIS A 1 105 ? 0.941 -5.125 -7.812 1.00 90.50 105 HIS A O 1
ATOM 779 N N . ILE A 1 106 ? 1.191 -7.074 -6.727 1.00 87.81 106 ILE A N 1
ATOM 780 C CA . ILE A 1 106 ? 2.353 -6.696 -5.923 1.00 87.81 106 ILE A CA 1
ATOM 781 C C . ILE A 1 106 ? 3.555 -7.481 -6.440 1.00 87.81 106 ILE A C 1
ATOM 783 O O . ILE A 1 106 ? 3.624 -8.698 -6.250 1.00 87.81 106 ILE A O 1
ATOM 787 N N . TYR A 1 107 ? 4.492 -6.816 -7.114 1.00 88.31 107 TYR A N 1
ATOM 788 C CA . TYR A 1 107 ? 5.561 -7.532 -7.808 1.00 88.31 107 TYR A CA 1
ATOM 789 C C . TYR A 1 107 ? 6.898 -6.803 -7.846 1.00 88.31 107 TYR A C 1
ATOM 791 O O . TYR A 1 107 ? 6.977 -5.586 -7.683 1.00 88.31 107 TYR A O 1
ATOM 799 N N . SER A 1 108 ? 7.965 -7.577 -8.066 1.00 84.75 108 SER A N 1
ATOM 800 C CA . SER A 1 108 ? 9.323 -7.061 -8.294 1.00 84.75 108 SER A CA 1
ATOM 801 C C . SER A 1 108 ? 9.819 -6.115 -7.196 1.00 84.75 108 SER A C 1
ATOM 803 O O . SER A 1 108 ? 10.569 -5.176 -7.456 1.00 84.75 108 SER A O 1
ATOM 805 N N . ASN A 1 109 ? 9.413 -6.357 -5.947 1.00 77.81 109 ASN A N 1
ATOM 806 C CA . ASN A 1 109 ? 9.891 -5.581 -4.812 1.00 77.81 109 ASN A CA 1
ATOM 807 C C . ASN A 1 109 ? 11.305 -6.044 -4.416 1.00 77.81 109 ASN A C 1
ATOM 809 O O . ASN A 1 109 ? 11.534 -7.231 -4.179 1.00 77.81 109 ASN A O 1
ATOM 813 N N . ASN A 1 110 ? 12.241 -5.099 -4.252 1.00 75.69 110 ASN A N 1
ATOM 814 C CA . ASN A 1 110 ? 13.590 -5.365 -3.716 1.00 75.69 110 ASN A CA 1
ATOM 815 C C . ASN A 1 110 ? 13.566 -5.869 -2.251 1.00 75.69 110 ASN A C 1
ATOM 817 O O . ASN A 1 110 ? 14.554 -6.404 -1.744 1.00 75.69 110 ASN A O 1
ATOM 821 N N . GLY A 1 111 ? 12.444 -5.671 -1.551 1.00 75.81 111 GLY A N 1
ATOM 822 C CA . GLY A 1 111 ? 12.184 -6.132 -0.188 1.00 75.81 111 GLY A CA 1
ATOM 823 C C . GLY A 1 111 ? 11.220 -7.319 -0.134 1.00 75.81 111 GLY A C 1
ATOM 824 O O . GLY A 1 111 ? 11.282 -8.224 -0.965 1.00 75.81 111 GLY A O 1
ATOM 825 N N . TYR A 1 112 ? 10.348 -7.321 0.877 1.00 74.56 112 TYR A N 1
ATOM 826 C CA . TYR A 1 112 ? 9.162 -8.181 0.866 1.00 74.56 112 TYR A CA 1
ATOM 827 C C . TYR A 1 112 ? 8.051 -7.496 0.065 1.00 74.56 112 TYR A C 1
ATOM 829 O O . TYR A 1 112 ? 8.005 -6.267 0.064 1.00 74.56 112 TYR A O 1
ATOM 837 N N . GLY A 1 113 ? 7.149 -8.252 -0.563 1.00 69.69 113 GLY A N 1
ATOM 838 C CA . GLY A 1 113 ? 5.990 -7.673 -1.261 1.00 69.69 113 GLY A CA 1
ATOM 839 C C . GLY A 1 113 ? 5.076 -6.866 -0.327 1.00 69.69 113 GLY A C 1
ATOM 840 O O . GLY A 1 113 ? 4.646 -5.769 -0.661 1.00 69.69 113 GLY A O 1
ATOM 841 N N . VAL A 1 114 ? 4.829 -7.375 0.883 1.00 77.00 114 VAL A N 1
ATOM 842 C CA . VAL A 1 114 ? 4.118 -6.679 1.970 1.00 77.00 114 VAL A CA 1
ATOM 843 C C . VAL A 1 114 ? 4.891 -6.884 3.277 1.00 77.00 114 VAL A C 1
ATOM 845 O O . VAL A 1 114 ? 5.285 -8.007 3.586 1.00 77.00 114 VAL A O 1
ATOM 848 N N . SER A 1 115 ? 5.123 -5.831 4.073 1.00 74.31 115 SER A N 1
ATOM 849 C CA . SER A 1 115 ? 5.775 -5.963 5.393 1.00 74.31 115 SER A CA 1
ATOM 850 C C . SER A 1 115 ? 4.950 -5.339 6.508 1.00 74.31 115 SER A C 1
ATOM 852 O O . SER A 1 115 ? 5.081 -4.161 6.812 1.00 74.31 115 SER A O 1
ATOM 854 N N . ILE A 1 116 ? 4.166 -6.165 7.176 1.00 76.00 116 ILE A N 1
ATOM 855 C CA . ILE A 1 116 ? 3.292 -5.778 8.273 1.00 76.00 116 ILE A CA 1
ATOM 856 C C . ILE A 1 116 ? 4.140 -5.481 9.508 1.00 76.00 116 ILE A C 1
ATOM 858 O O . ILE A 1 116 ? 4.700 -6.402 10.096 1.00 76.00 116 ILE A O 1
ATOM 862 N N . LEU A 1 117 ? 4.231 -4.219 9.918 1.00 69.19 117 LEU A N 1
ATOM 863 C CA . LEU A 1 117 ? 4.740 -3.872 11.240 1.00 69.19 117 LEU A CA 1
ATOM 864 C C . LEU A 1 117 ? 3.592 -3.979 12.241 1.00 69.19 117 LEU A C 1
ATOM 866 O O . LEU A 1 117 ? 2.597 -3.264 12.128 1.00 69.19 117 LEU A O 1
ATOM 870 N N . GLN A 1 118 ? 3.713 -4.898 13.194 1.00 67.62 118 GLN A N 1
ATOM 871 C CA . GLN A 1 118 ? 2.759 -4.982 14.286 1.00 67.62 118 GLN A CA 1
ATOM 872 C C . GLN A 1 118 ? 2.859 -3.690 15.112 1.00 67.62 118 GLN A C 1
ATOM 874 O O . GLN A 1 118 ? 3.971 -3.307 15.479 1.00 67.62 118 GLN A O 1
ATOM 879 N N . PRO A 1 119 ? 1.738 -3.017 15.427 1.00 62.09 119 PRO A N 1
ATOM 880 C CA . PRO A 1 119 ? 1.767 -1.867 16.315 1.00 62.09 119 PRO A CA 1
ATOM 881 C C . PRO A 1 119 ? 2.378 -2.273 17.662 1.00 62.09 119 PRO A C 1
ATOM 883 O O . PRO A 1 119 ? 1.771 -3.014 18.426 1.00 62.09 119 PRO A O 1
ATOM 886 N N . THR A 1 120 ? 3.585 -1.812 17.982 1.00 58.97 120 THR A N 1
ATOM 887 C CA . THR A 1 120 ? 4.082 -1.869 19.363 1.00 58.97 120 THR A CA 1
ATOM 888 C C . THR A 1 120 ? 3.301 -0.870 20.196 1.00 58.97 120 THR A C 1
ATOM 890 O O . THR A 1 120 ? 3.046 0.231 19.719 1.00 58.97 120 THR A O 1
ATOM 893 N N . GLU A 1 121 ? 2.904 -1.270 21.407 1.00 55.38 121 GLU A N 1
ATOM 894 C CA . GLU A 1 121 ? 2.110 -0.508 22.383 1.00 55.38 121 GLU A CA 1
ATOM 895 C C . GLU A 1 121 ? 2.279 1.026 22.292 1.00 55.38 121 GLU A C 1
ATOM 897 O O . GLU A 1 121 ? 3.079 1.633 23.001 1.00 55.38 121 GLU A O 1
ATOM 902 N N . GLN A 1 122 ? 1.490 1.688 21.444 1.00 48.78 122 GLN A N 1
ATOM 903 C CA . GLN A 1 122 ? 1.275 3.125 21.544 1.00 48.78 122 GLN A CA 1
ATOM 904 C C . GLN A 1 122 ? 0.150 3.315 22.552 1.00 48.78 122 GLN A C 1
ATOM 906 O O . GLN A 1 122 ? -1.027 3.150 22.237 1.00 48.78 122 GLN A O 1
ATOM 911 N N . PHE A 1 123 ? 0.538 3.584 23.797 1.00 39.09 123 PHE A N 1
ATOM 912 C CA . PHE A 1 123 ? -0.367 3.938 24.882 1.00 39.09 123 PHE A CA 1
ATOM 913 C C . PHE A 1 123 ? -1.251 5.125 24.471 1.00 39.09 123 PHE A C 1
ATOM 915 O O . PHE A 1 123 ? -0.819 6.273 24.523 1.00 39.09 123 PHE A O 1
ATOM 922 N N . PHE A 1 124 ? -2.509 4.859 24.127 1.00 37.22 124 PHE A N 1
ATOM 923 C CA . PHE A 1 124 ? -3.578 5.849 24.207 1.00 37.22 124 PHE A CA 1
ATOM 924 C C . PHE A 1 124 ? -4.498 5.434 25.347 1.00 37.22 124 PHE A C 1
ATOM 926 O O . PHE A 1 124 ? -5.424 4.642 25.179 1.00 37.22 124 PHE A O 1
ATOM 933 N N . ILE A 1 125 ? -4.217 5.966 26.536 1.00 36.44 125 ILE A N 1
ATOM 934 C CA . ILE A 1 125 ? -5.216 6.029 27.598 1.00 36.44 125 ILE A CA 1
ATOM 935 C C . ILE A 1 125 ? -6.268 7.018 27.092 1.00 36.44 125 ILE A C 1
AT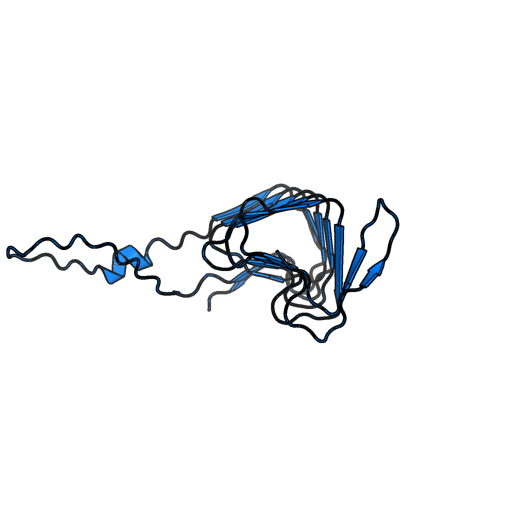OM 937 O O . ILE A 1 125 ? -6.066 8.230 27.160 1.00 36.44 125 ILE A O 1
ATOM 941 N N . VAL A 1 126 ? -7.372 6.514 26.539 1.00 38.50 126 VAL A N 1
ATOM 942 C CA . VAL A 1 126 ? -8.585 7.324 26.409 1.00 38.50 126 VAL A CA 1
ATOM 943 C C . VAL A 1 126 ? -9.096 7.513 27.831 1.00 38.50 126 VAL A C 1
ATOM 945 O O . VAL A 1 126 ? -9.704 6.620 28.417 1.00 38.50 126 VAL A O 1
ATOM 948 N N . ALA A 1 127 ? -8.758 8.654 28.422 1.00 46.06 127 ALA A N 1
ATOM 949 C CA . ALA A 1 127 ? -9.459 9.138 29.591 1.00 46.06 127 ALA A CA 1
ATOM 950 C C . ALA A 1 127 ? -10.889 9.475 29.155 1.00 46.06 127 ALA A C 1
ATOM 952 O O . ALA A 1 127 ? -11.096 10.460 28.454 1.00 46.06 127 ALA A O 1
ATOM 953 N N . GLU A 1 128 ? -11.866 8.675 29.572 1.00 40.09 128 GLU A N 1
ATOM 954 C CA . GLU A 1 128 ? -13.224 9.177 29.757 1.00 40.09 128 GLU A CA 1
ATOM 955 C C . GLU A 1 128 ? -13.677 8.892 31.189 1.00 40.09 128 GLU A C 1
ATOM 957 O O . GLU A 1 128 ? -13.640 7.774 31.706 1.00 40.09 128 GLU A O 1
ATOM 962 N N . GLU A 1 129 ? -14.010 9.992 31.849 1.00 42.78 129 GLU A N 1
ATOM 963 C CA . GLU A 1 129 ? -14.330 10.148 33.252 1.00 42.78 129 GLU A CA 1
ATOM 964 C C . GLU A 1 129 ? -15.613 9.396 33.629 1.00 42.78 129 GLU A C 1
ATOM 966 O O . GLU A 1 129 ? -16.717 9.849 33.342 1.00 42.78 129 GLU A O 1
ATOM 971 N N . ALA A 1 130 ? -15.492 8.282 34.353 1.00 42.88 130 ALA A N 1
ATOM 972 C CA . ALA A 1 130 ? -16.572 7.777 35.206 1.00 42.88 130 ALA A CA 1
ATOM 973 C C . ALA A 1 130 ? -16.059 6.864 36.336 1.00 42.88 130 ALA A C 1
ATOM 975 O O . ALA A 1 130 ? -16.702 5.869 36.672 1.00 42.88 130 ALA A O 1
ATOM 976 N N . LEU A 1 131 ? -14.927 7.191 36.979 1.00 44.00 131 LEU A N 1
ATOM 977 C CA . LEU A 1 131 ? -14.669 6.647 38.317 1.00 44.00 131 LEU A CA 1
ATOM 978 C C . LEU A 1 131 ? -15.478 7.471 39.319 1.00 44.00 131 LEU A C 1
ATOM 980 O O . LEU A 1 131 ? -15.015 8.449 39.907 1.00 44.00 131 LEU A O 1
ATOM 984 N N . ASN A 1 132 ? -16.741 7.074 39.449 1.00 42.66 132 ASN A N 1
ATOM 985 C CA . ASN A 1 132 ? -17.607 7.507 40.525 1.00 42.66 132 ASN A CA 1
ATOM 986 C C . ASN A 1 132 ? -16.902 7.358 41.879 1.00 42.66 132 ASN A C 1
ATOM 988 O O . ASN A 1 132 ? -16.164 6.406 42.139 1.00 42.66 132 ASN A O 1
ATOM 992 N N . LYS A 1 133 ? -17.178 8.346 42.730 1.00 45.41 133 LYS A N 1
ATOM 993 C CA . LYS A 1 133 ? -16.805 8.448 44.140 1.00 45.41 133 LYS A CA 1
ATOM 994 C C . LYS A 1 133 ? -16.912 7.092 44.848 1.00 45.41 133 LYS A C 1
ATOM 996 O O . LYS A 1 133 ? -17.873 6.356 44.646 1.00 45.41 133 LYS A O 1
ATOM 1001 N N . GLY A 1 134 ? -15.907 6.796 45.667 1.00 47.41 134 GLY A N 1
ATOM 1002 C CA . GLY A 1 134 ? -15.633 5.452 46.158 1.00 47.41 134 GLY A CA 1
ATOM 1003 C C . GLY A 1 134 ? -16.743 4.744 46.936 1.00 47.41 134 GLY A C 1
ATOM 1004 O O . GLY A 1 134 ? -17.601 5.354 47.563 1.00 47.41 134 GLY A O 1
ATOM 1005 N N . ALA A 1 135 ? -16.609 3.422 46.969 1.00 42.91 135 ALA A N 1
ATOM 1006 C CA . ALA A 1 135 ? -16.945 2.565 48.096 1.00 42.91 135 ALA A CA 1
ATOM 1007 C C . ALA A 1 135 ? -16.018 1.340 48.028 1.00 42.91 135 ALA A C 1
ATOM 1009 O O . ALA A 1 135 ? -15.643 0.886 46.950 1.00 42.91 135 ALA A O 1
ATOM 1010 N N . ALA A 1 136 ? -15.577 0.879 49.190 1.00 51.22 136 ALA A N 1
ATOM 1011 C CA . ALA A 1 136 ? -14.555 -0.139 49.358 1.00 51.22 136 ALA A CA 1
ATOM 1012 C C . ALA A 1 136 ? -14.902 -1.510 48.749 1.00 51.22 136 ALA A C 1
ATO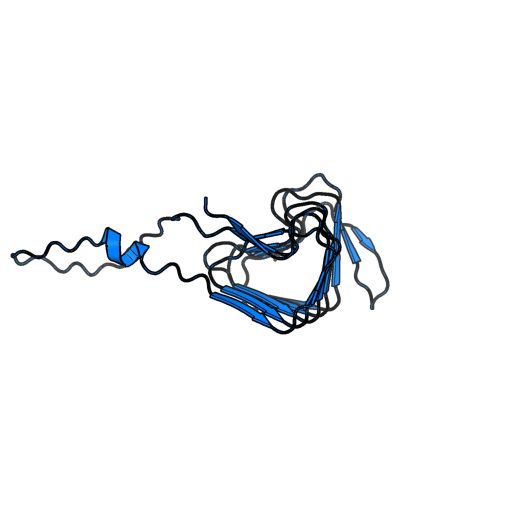M 1014 O O . ALA A 1 136 ? -16.057 -1.923 48.746 1.00 51.22 136 ALA A O 1
ATOM 1015 N N . SER A 1 137 ? -13.834 -2.238 48.410 1.00 52.03 137 SER A N 1
ATOM 1016 C CA . SER A 1 137 ? -13.614 -3.674 48.654 1.00 52.03 137 SER A CA 1
ATOM 1017 C C . SER A 1 137 ? -13.190 -4.438 47.402 1.00 52.03 137 SER A C 1
ATOM 1019 O O . SER A 1 137 ? -14.016 -4.868 46.611 1.00 52.03 137 SER A O 1
ATOM 1021 N N . GLY A 1 138 ? -11.873 -4.638 47.311 1.00 54.00 138 GLY A N 1
ATOM 1022 C CA . GLY A 1 138 ? -11.225 -5.817 46.743 1.00 54.00 138 GLY A CA 1
ATOM 1023 C C . GLY A 1 138 ? -11.759 -6.356 45.421 1.00 54.00 138 GLY A C 1
ATOM 1024 O O . GLY A 1 138 ? -12.453 -7.360 45.420 1.00 54.00 138 GLY A O 1
ATOM 1025 N N . ASP A 1 139 ? -11.276 -5.796 44.318 1.00 54.19 139 ASP A N 1
ATOM 1026 C CA . ASP A 1 139 ? -10.950 -6.592 43.140 1.00 54.19 139 ASP A CA 1
ATOM 1027 C C . ASP A 1 139 ? -9.667 -6.024 42.536 1.00 54.19 139 ASP A C 1
ATOM 1029 O O . ASP A 1 139 ? -9.518 -4.808 42.384 1.00 54.19 139 ASP A O 1
ATOM 1033 N N . LYS A 1 140 ? -8.692 -6.892 42.251 1.00 60.19 140 LYS A N 1
ATOM 1034 C CA . LYS A 1 140 ? -7.465 -6.508 41.544 1.00 60.19 140 LYS A CA 1
ATOM 1035 C C . LYS A 1 140 ? -7.829 -6.257 40.086 1.00 60.19 140 LYS A C 1
ATOM 1037 O O . LYS A 1 140 ? -7.604 -7.110 39.232 1.00 60.19 140 LYS A O 1
ATOM 1042 N N . LYS A 1 141 ? -8.431 -5.107 39.804 1.00 54.28 141 LYS A N 1
ATOM 1043 C CA . LYS A 1 141 ? -8.668 -4.687 38.434 1.00 54.28 141 LYS A CA 1
ATOM 1044 C C . LYS A 1 141 ? -7.373 -4.090 37.904 1.00 54.28 141 LYS A C 1
ATOM 1046 O O . LYS A 1 141 ? -7.043 -2.932 38.138 1.00 54.28 141 LYS A O 1
ATOM 1051 N N . ASP A 1 142 ? -6.585 -4.949 37.274 1.00 57.09 142 ASP A N 1
ATOM 1052 C CA . ASP A 1 142 ? -5.443 -4.533 36.479 1.00 57.09 142 ASP A CA 1
ATOM 1053 C C . ASP A 1 142 ? -5.968 -3.885 35.189 1.00 57.09 142 ASP A C 1
ATOM 1055 O O . ASP A 1 142 ? -6.073 -4.512 34.136 1.00 57.09 142 ASP A O 1
ATOM 1059 N N . ASP A 1 143 ? -6.382 -2.622 35.294 1.00 49.69 143 ASP A N 1
ATOM 1060 C CA . ASP A 1 143 ? -6.930 -1.833 34.184 1.00 49.69 143 ASP A CA 1
ATOM 1061 C C . ASP A 1 143 ? -5.881 -1.535 33.081 1.00 49.69 143 ASP A C 1
ATOM 1063 O O . ASP A 1 143 ? -6.227 -1.075 31.990 1.00 49.69 143 ASP A O 1
ATOM 1067 N N . ASN A 1 144 ? -4.606 -1.883 33.304 1.00 48.28 144 ASN A N 1
ATOM 1068 C CA . ASN A 1 144 ? -3.542 -1.902 32.291 1.00 48.28 144 ASN A CA 1
ATOM 1069 C C . ASN A 1 144 ? -3.646 -3.133 31.358 1.00 48.28 144 ASN A C 1
ATOM 1071 O O . ASN A 1 144 ? -3.150 -3.122 30.236 1.00 48.28 144 ASN A O 1
ATOM 1075 N N . THR A 1 145 ? -4.339 -4.187 31.795 1.00 43.88 145 THR A N 1
ATOM 1076 C CA . THR A 1 145 ? -4.349 -5.522 31.169 1.00 43.88 145 THR A CA 1
ATOM 1077 C C . THR A 1 145 ? -5.592 -5.784 30.321 1.00 43.88 145 THR A C 1
ATOM 1079 O O . THR A 1 145 ? -5.649 -6.781 29.620 1.00 43.88 145 THR A O 1
ATOM 1082 N N . ILE A 1 146 ? -6.570 -4.872 30.294 1.00 45.47 146 ILE A N 1
ATOM 1083 C CA . ILE A 1 146 ? -7.735 -4.948 29.386 1.00 45.47 146 ILE A CA 1
ATOM 1084 C C . ILE A 1 146 ? -7.627 -3.912 28.252 1.00 45.47 146 ILE A C 1
ATOM 1086 O O . ILE A 1 146 ? -8.015 -4.183 27.118 1.00 45.47 146 ILE A O 1
ATOM 1090 N N . SER A 1 147 ? -7.018 -2.754 28.519 1.00 42.28 147 SER A N 1
ATOM 1091 C CA . SER A 1 147 ? -6.756 -1.684 27.543 1.00 42.28 147 SER A CA 1
ATOM 1092 C C . SER A 1 147 ? -5.614 -2.017 26.560 1.00 42.28 147 SER A C 1
ATOM 1094 O O . SER A 1 147 ? -5.675 -1.616 25.400 1.00 42.28 147 SER A O 1
ATOM 1096 N N . LYS A 1 148 ? -4.634 -2.840 26.967 1.00 48.22 148 LYS A N 1
ATOM 1097 C CA . LYS A 1 148 ? -3.597 -3.442 26.096 1.00 48.22 148 LYS A CA 1
ATOM 1098 C C . LYS A 1 148 ? -4.074 -4.639 25.258 1.00 48.22 148 LYS A C 1
ATOM 1100 O O . LYS A 1 148 ? -3.408 -5.029 24.305 1.00 48.22 148 LYS A O 1
ATOM 1105 N N . VAL A 1 149 ? -5.223 -5.226 25.597 1.00 43.38 149 VAL A N 1
ATOM 1106 C CA . VAL A 1 149 ? -5.735 -6.491 25.031 1.00 43.38 149 VAL A CA 1
ATOM 1107 C C . VAL A 1 149 ? -6.531 -6.315 23.724 1.00 43.38 149 VAL A C 1
ATOM 1109 O O . VAL A 1 149 ? -6.822 -7.299 23.053 1.00 43.38 149 VAL A O 1
ATOM 1112 N N . MET A 1 150 ? -6.834 -5.084 23.296 1.00 49.59 150 MET A N 1
ATOM 1113 C CA . MET A 1 150 ? -7.678 -4.805 22.114 1.00 49.59 150 MET A CA 1
ATOM 1114 C C . MET A 1 150 ? -6.915 -4.270 20.883 1.00 49.59 150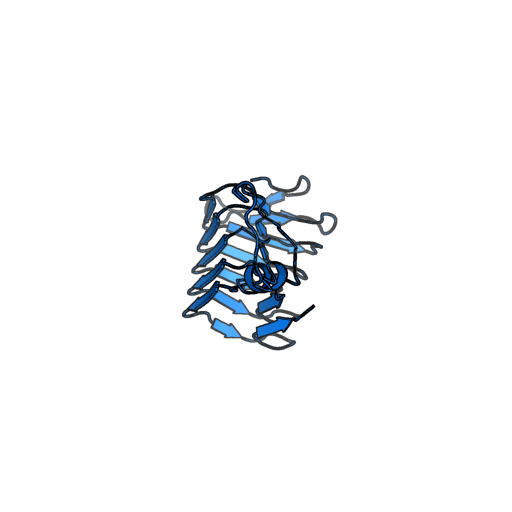 MET A C 1
ATOM 1116 O O . MET A 1 150 ? -7.490 -3.568 20.050 1.00 49.59 150 MET A O 1
ATOM 1120 N N . GLN A 1 151 ? -5.631 -4.604 20.712 1.00 56.41 151 GLN A N 1
ATOM 1121 C CA . GLN A 1 151 ? -4.945 -4.383 19.431 1.00 56.41 151 GLN A CA 1
ATOM 1122 C C . GLN A 1 151 ? -5.313 -5.479 18.419 1.00 56.41 151 GLN A C 1
ATOM 1124 O O . GLN A 1 151 ? -4.606 -6.471 18.272 1.00 56.41 151 GLN A O 1
ATOM 1129 N N . ASN A 1 152 ? -6.410 -5.292 17.684 1.00 58.50 152 ASN A N 1
ATOM 1130 C CA . ASN A 1 152 ? -6.743 -6.148 16.544 1.00 58.50 152 ASN A CA 1
ATOM 1131 C C . ASN A 1 152 ? -6.277 -5.488 15.243 1.00 58.50 152 ASN A C 1
ATOM 1133 O O . ASN A 1 152 ? -6.894 -4.534 14.765 1.00 58.50 152 ASN A O 1
ATOM 1137 N N . LEU A 1 153 ? -5.194 -6.008 14.661 1.00 66.44 153 LEU A N 1
ATOM 1138 C CA . LEU A 1 153 ? -4.820 -5.721 13.279 1.00 66.44 153 LEU A CA 1
ATOM 1139 C C . LEU A 1 153 ? -5.873 -6.343 12.342 1.00 66.44 153 LEU A C 1
ATOM 1141 O O . LEU A 1 153 ? -5.844 -7.544 12.088 1.00 66.44 153 LEU A O 1
ATOM 1145 N N . ASN A 1 154 ? -6.807 -5.544 11.824 1.00 74.94 154 ASN A N 1
ATOM 1146 C CA . ASN A 1 154 ? -7.738 -5.972 10.780 1.00 74.94 154 ASN A CA 1
ATOM 1147 C C . ASN A 1 154 ? -7.050 -5.8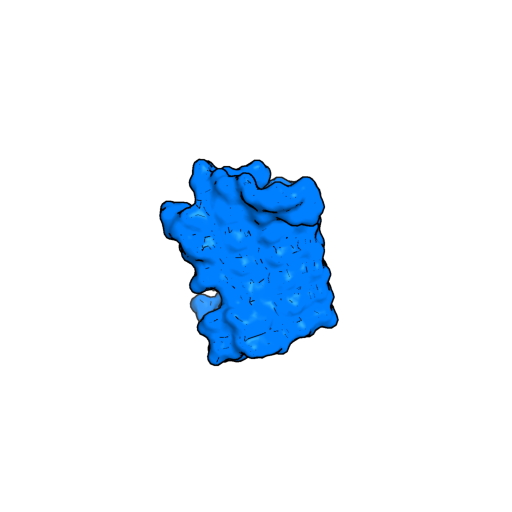45 9.424 1.00 74.94 154 ASN A C 1
ATOM 1149 O O . ASN A 1 154 ? -7.078 -4.788 8.790 1.00 74.94 154 ASN A O 1
ATOM 1153 N N . LEU A 1 155 ? -6.412 -6.932 9.007 1.00 80.38 155 LEU A N 1
ATOM 1154 C CA . LEU A 1 155 ? -5.850 -7.073 7.676 1.00 80.38 155 LEU A CA 1
ATOM 1155 C C . LEU A 1 155 ? -6.773 -7.940 6.817 1.00 80.38 155 LEU A C 1
ATOM 1157 O O . LEU A 1 155 ? -7.014 -9.101 7.139 1.00 80.38 155 LEU A O 1
ATOM 1161 N N . GLU A 1 156 ? -7.247 -7.390 5.704 1.00 86.94 156 GLU A N 1
ATOM 1162 C CA . GLU A 1 156 ? -8.044 -8.110 4.712 1.00 86.94 156 GLU A CA 1
ATOM 1163 C C . GLU A 1 156 ? -7.300 -8.125 3.369 1.00 86.94 156 GLU A C 1
ATOM 1165 O O . GLU A 1 156 ? -7.094 -7.080 2.754 1.00 86.94 156 GLU A O 1
ATOM 1170 N N . MET A 1 157 ? -6.885 -9.307 2.906 1.00 85.44 157 MET A N 1
ATOM 1171 C CA . MET A 1 157 ? -6.198 -9.492 1.623 1.00 85.44 157 MET A CA 1
ATOM 1172 C C . MET A 1 157 ? -6.991 -10.457 0.743 1.00 85.44 157 MET A C 1
ATOM 1174 O O . MET A 1 157 ? -7.023 -11.652 1.021 1.00 85.44 157 MET A O 1
ATOM 1178 N N . ASN A 1 158 ? -7.597 -9.962 -0.338 1.00 89.38 158 ASN A N 1
ATOM 1179 C CA . ASN A 1 158 ? -8.405 -10.779 -1.248 1.00 89.38 158 ASN A CA 1
ATOM 1180 C C . ASN A 1 158 ? -7.893 -10.699 -2.680 1.00 89.38 158 ASN A C 1
ATOM 1182 O O . ASN A 1 158 ? -7.695 -9.608 -3.204 1.00 89.38 158 ASN A O 1
ATOM 1186 N N . ASN A 1 159 ? -7.755 -11.850 -3.339 1.00 91.75 159 ASN A N 1
ATOM 1187 C CA . ASN A 1 159 ? -7.494 -11.924 -4.780 1.00 91.75 159 ASN A CA 1
ATOM 1188 C C . ASN A 1 159 ? -6.295 -11.065 -5.249 1.00 91.75 159 ASN A C 1
ATOM 1190 O O . ASN A 1 159 ? -6.284 -10.550 -6.362 1.00 91.75 159 ASN A O 1
ATOM 1194 N N . ASN A 1 160 ? -5.293 -10.869 -4.386 1.00 87.88 160 ASN A N 1
ATOM 1195 C CA . ASN A 1 160 ? -4.072 -10.155 -4.749 1.00 87.88 160 ASN A CA 1
ATOM 1196 C C . ASN A 1 160 ? -3.081 -11.144 -5.372 1.00 87.88 160 ASN A C 1
ATOM 1198 O O . ASN A 1 160 ? -2.898 -12.249 -4.855 1.00 87.88 160 ASN A O 1
ATOM 1202 N N . LYS A 1 161 ? -2.404 -10.734 -6.444 1.00 92.75 161 LYS A N 1
ATOM 1203 C CA . LYS A 1 161 ? -1.285 -11.471 -7.033 1.00 92.75 161 LYS A CA 1
ATOM 1204 C C . LYS A 1 161 ? 0.016 -10.935 -6.439 1.00 92.75 161 LYS A C 1
ATOM 1206 O O . LYS A 1 161 ? 0.289 -9.747 -6.580 1.00 92.75 161 LYS A O 1
ATOM 1211 N N . ILE A 1 162 ? 0.802 -11.789 -5.783 1.00 89.69 162 ILE A N 1
ATOM 1212 C CA . ILE A 1 162 ? 2.072 -11.407 -5.148 1.00 89.69 162 ILE A CA 1
ATOM 1213 C C . ILE A 1 162 ? 3.176 -12.306 -5.707 1.00 89.69 162 ILE A C 1
ATOM 1215 O O . ILE A 1 162 ? 3.091 -13.521 -5.558 1.00 89.69 162 ILE A O 1
ATOM 1219 N N . GLU A 1 163 ? 4.157 -11.738 -6.414 1.00 89.94 163 GLU A N 1
ATOM 1220 C CA . GLU A 1 163 ? 5.198 -12.531 -7.090 1.00 89.94 163 GLU A CA 1
ATOM 1221 C C . GLU A 1 163 ? 6.521 -11.771 -7.269 1.00 89.94 163 GLU A C 1
ATOM 1223 O O . GLU A 1 163 ? 6.570 -10.547 -7.216 1.00 89.94 163 GLU A O 1
ATOM 1228 N N . ALA A 1 164 ? 7.610 -12.499 -7.532 1.00 87.50 164 ALA A N 1
ATOM 1229 C CA . ALA A 1 164 ? 8.921 -11.927 -7.865 1.00 87.50 164 ALA A CA 1
ATOM 1230 C C . ALA A 1 164 ? 9.490 -10.937 -6.817 1.00 87.50 164 ALA A C 1
ATOM 1232 O O . ALA A 1 164 ? 10.205 -10.003 -7.175 1.00 87.50 164 ALA A O 1
ATOM 1233 N N . ASN A 1 165 ? 9.197 -11.139 -5.527 1.00 80.81 165 ASN A N 1
ATOM 1234 C CA . ASN A 1 165 ? 9.715 -10.314 -4.429 1.00 80.81 165 ASN A CA 1
ATOM 1235 C C . ASN A 1 165 ? 11.019 -10.893 -3.866 1.00 80.81 165 ASN A C 1
ATOM 1237 O O . ASN A 1 165 ? 11.074 -12.067 -3.501 1.00 80.81 165 ASN A O 1
ATOM 1241 N N . LEU A 1 166 ? 12.066 -10.071 -3.762 1.00 83.25 166 LEU A N 1
ATOM 1242 C CA . LEU A 1 166 ? 13.431 -10.541 -3.498 1.00 83.25 166 LEU A CA 1
ATOM 1243 C C . LEU A 1 166 ? 13.613 -11.168 -2.105 1.00 83.25 166 LEU A C 1
ATOM 1245 O O . LEU A 1 166 ? 14.353 -12.140 -1.970 1.00 83.25 166 LEU A O 1
ATOM 1249 N N . LYS A 1 167 ? 12.967 -10.623 -1.064 1.00 80.94 167 LYS A N 1
ATOM 1250 C CA . LYS A 1 167 ? 13.076 -11.137 0.318 1.00 80.94 167 LYS A CA 1
ATOM 1251 C C . LYS A 1 167 ? 11.937 -12.086 0.716 1.00 80.94 167 LYS A C 1
ATOM 1253 O O . LYS A 1 167 ? 12.020 -12.685 1.785 1.00 80.94 167 LYS A O 1
ATOM 1258 N N . GLY A 1 168 ? 10.911 -12.234 -0.126 1.00 79.81 168 GLY A N 1
ATOM 1259 C CA . GLY A 1 168 ? 9.702 -13.031 0.120 1.00 79.81 168 GLY A CA 1
ATOM 1260 C C . GLY A 1 168 ? 8.408 -12.236 -0.092 1.00 79.81 168 GLY A C 1
ATOM 1261 O O . GLY A 1 168 ? 8.432 -11.018 -0.243 1.00 79.81 168 GLY A O 1
ATOM 1262 N N . ASP A 1 169 ? 7.258 -12.905 -0.098 1.00 80.56 169 ASP A N 1
ATOM 1263 C CA . ASP A 1 169 ? 5.987 -12.247 -0.441 1.00 80.56 169 ASP A CA 1
ATOM 1264 C C . ASP A 1 169 ? 5.420 -11.403 0.703 1.00 80.56 169 ASP A C 1
ATOM 1266 O O . ASP A 1 169 ? 5.074 -10.240 0.500 1.00 80.56 169 ASP A O 1
ATOM 1270 N N . ILE A 1 170 ? 5.364 -11.953 1.919 1.00 82.19 170 ILE A N 1
ATOM 1271 C CA . ILE A 1 170 ? 4.816 -11.268 3.096 1.00 82.19 170 ILE A CA 1
ATOM 1272 C C . ILE A 1 170 ? 5.742 -11.478 4.296 1.00 82.19 170 ILE A C 1
ATOM 1274 O O . ILE A 1 170 ? 6.170 -12.599 4.570 1.00 82.19 170 ILE A O 1
ATOM 1278 N N . ARG A 1 171 ? 6.010 -10.405 5.046 1.00 80.38 171 ARG A N 1
ATOM 1279 C CA . ARG A 1 171 ? 6.658 -10.447 6.364 1.00 80.38 171 ARG A CA 1
ATOM 1280 C C . ARG A 1 171 ? 5.782 -9.792 7.415 1.00 80.38 171 ARG A C 1
ATOM 1282 O O . ARG A 1 171 ? 5.203 -8.742 7.163 1.00 80.38 171 ARG A O 1
ATOM 1289 N N . ILE A 1 172 ? 5.774 -10.368 8.612 1.00 76.19 172 ILE A N 1
ATOM 1290 C CA . ILE A 1 172 ? 5.296 -9.707 9.827 1.00 76.19 172 ILE A CA 1
ATOM 1291 C C . ILE A 1 172 ? 6.523 -9.358 10.676 1.00 76.19 172 ILE A C 1
ATOM 1293 O O . ILE A 1 172 ? 7.402 -10.197 10.884 1.00 76.19 172 ILE A O 1
ATOM 1297 N N . VAL A 1 173 ? 6.619 -8.104 11.106 1.00 70.06 173 VAL A N 1
ATOM 1298 C CA . VAL A 1 173 ? 7.672 -7.573 11.971 1.00 70.06 173 VAL A CA 1
ATOM 1299 C C . VAL A 1 173 ? 7.041 -7.234 13.311 1.00 70.06 173 VAL A C 1
ATOM 1301 O O . VAL A 1 173 ? 6.124 -6.421 13.375 1.00 70.06 173 VAL A O 1
ATOM 1304 N N . THR A 1 174 ? 7.537 -7.859 14.371 1.00 64.62 174 THR A N 1
ATOM 1305 C CA . THR A 1 174 ? 7.251 -7.480 15.756 1.00 64.62 174 THR A CA 1
ATOM 1306 C C . THR A 1 174 ? 8.387 -6.581 16.230 1.00 64.62 174 THR A C 1
ATOM 1308 O O . THR A 1 174 ? 9.544 -7.011 16.168 1.00 64.62 174 THR A O 1
ATOM 1311 N N . SER A 1 175 ? 8.087 -5.342 16.617 1.00 55.66 175 SER A N 1
ATOM 1312 C CA . SER A 1 175 ? 9.054 -4.434 17.250 1.00 55.66 175 SER A CA 1
ATOM 1313 C C . SER A 1 175 ? 9.334 -4.798 18.706 1.00 55.66 175 SER A C 1
ATOM 1315 O O . SER A 1 175 ? 8.458 -5.421 19.349 1.00 55.66 175 SER A O 1
#

Mean predicted aligned error: 12.17 Å

Nearest PDB structures (foldseek):
  4nk6-assembly1_A  TM=3.652E-01  e=1.636E-01  Pseudomonas syringae pv. tomato str. DC3000
  5lw3-assembly1_A  TM=4.736E-01  e=1.375E+00  Azotobacter vinelandii

pLDDT: mean 71.25, std 15.41, range [36.44, 93.94]

Secondary structure (DSSP, 8-state):
-EE-TTEEEES-TT-EEEEE-TT-SEEEEE--TTEEEESEEEEES--SSEEEEE-SEEEEEES-EEE-SSEEEEE-TTEEEEEES-EEES-EEE--SEEEEES-EEE--SSEEEEEE---------------S---------THHHHSTT---EEEEES-EEE--SSEEEEEE--

Organism: Camelus dromedarius (NCBI:txid9838)